Protein AF-A0AAW2LKL8-F1 (afdb_monomer_lite)

Structure (mmCIF, N/CA/C/O backbone):
data_AF-A0AAW2LKL8-F1
#
_entry.id   AF-A0AAW2LKL8-F1
#
loop_
_atom_site.group_PDB
_atom_site.id
_atom_site.type_symbol
_atom_site.label_atom_id
_atom_site.label_alt_id
_atom_site.label_comp_id
_atom_site.label_asym_id
_atom_site.label_entity_id
_atom_site.label_seq_id
_atom_site.pdbx_PDB_ins_code
_atom_site.Cartn_x
_atom_site.Cartn_y
_atom_site.Cartn_z
_atom_site.occupancy
_atom_site.B_iso_or_equiv
_atom_site.auth_seq_id
_atom_site.auth_comp_id
_atom_site.auth_asym_id
_atom_site.auth_atom_id
_atom_site.pdbx_PDB_model_num
ATOM 1 N N . MET A 1 1 ? -5.052 42.103 0.764 1.00 44.09 1 MET A N 1
ATOM 2 C CA . MET A 1 1 ? -5.469 40.742 0.352 1.00 44.09 1 MET A CA 1
ATOM 3 C C . MET A 1 1 ? -4.219 39.893 0.467 1.00 44.09 1 MET A C 1
ATOM 5 O O . MET A 1 1 ? -3.252 40.234 -0.190 1.00 44.09 1 MET A O 1
ATOM 9 N N . THR A 1 2 ? -4.066 38.989 1.429 1.00 39.38 2 THR A N 1
ATOM 10 C CA . THR A 1 2 ? -4.924 37.837 1.768 1.00 39.38 2 THR A CA 1
ATOM 11 C C . THR A 1 2 ? -4.649 37.540 3.252 1.00 39.38 2 THR A C 1
ATOM 13 O O . THR A 1 2 ? -3.499 37.364 3.624 1.00 39.38 2 THR A O 1
ATOM 16 N N . GLY A 1 3 ? -5.590 37.726 4.175 1.00 34.12 3 GLY A N 1
ATOM 17 C CA . GLY A 1 3 ? -6.660 36.763 4.429 1.00 34.12 3 GLY A CA 1
ATOM 18 C C . GLY A 1 3 ? -6.198 35.773 5.502 1.00 34.12 3 GLY A C 1
ATOM 19 O O . GLY A 1 3 ? -5.738 34.686 5.173 1.00 34.12 3 GLY A O 1
ATOM 20 N N . CYS A 1 4 ? -6.265 36.198 6.767 1.00 41.75 4 CYS A N 1
ATOM 21 C CA . CYS A 1 4 ? -6.035 35.369 7.946 1.00 41.75 4 CYS A CA 1
ATOM 22 C C . CYS A 1 4 ? -7.006 34.182 7.950 1.00 41.75 4 CYS A C 1
ATOM 24 O O . CYS A 1 4 ? -8.210 34.384 7.815 1.00 41.75 4 CYS A O 1
ATOM 26 N N . LEU A 1 5 ? -6.500 32.966 8.151 1.00 36.34 5 LEU A N 1
ATOM 27 C CA . LEU A 1 5 ? -7.321 31.828 8.569 1.00 36.34 5 LEU A CA 1
ATOM 28 C C . LEU A 1 5 ? -6.533 30.979 9.575 1.00 36.34 5 LEU A C 1
ATOM 30 O O . LEU A 1 5 ? -6.269 29.800 9.361 1.00 36.34 5 LEU A O 1
ATOM 34 N N . TYR A 1 6 ? -6.103 31.629 10.655 1.00 42.34 6 TYR A N 1
ATOM 35 C CA . TYR A 1 6 ? -5.774 30.945 11.899 1.00 42.34 6 TYR A CA 1
ATOM 36 C C . TYR A 1 6 ? -7.011 31.024 12.785 1.00 42.34 6 TYR A C 1
ATOM 38 O O . TYR A 1 6 ? -7.106 31.901 13.634 1.00 42.34 6 TYR A O 1
ATOM 46 N N . ASP A 1 7 ? -7.958 30.120 12.553 1.00 33.97 7 ASP A N 1
ATOM 47 C CA . ASP A 1 7 ? -8.846 29.681 13.624 1.00 33.97 7 ASP A CA 1
ATOM 48 C C . ASP A 1 7 ? -8.261 28.380 14.162 1.00 33.97 7 ASP A C 1
ATOM 50 O O . ASP A 1 7 ? -8.575 27.265 13.741 1.00 33.97 7 ASP A O 1
ATOM 54 N N . GLU A 1 8 ? -7.302 28.563 15.061 1.00 45.69 8 GLU A N 1
ATOM 55 C CA . GLU A 1 8 ? -6.812 27.531 15.953 1.00 45.69 8 GLU A CA 1
ATOM 56 C C . GLU A 1 8 ? -7.937 27.244 16.956 1.00 45.69 8 GLU A C 1
ATOM 58 O O . GLU A 1 8 ? -8.068 27.895 17.991 1.00 45.69 8 GLU A O 1
ATOM 63 N N . VAL A 1 9 ? -8.814 26.296 16.619 1.00 44.09 9 VAL A N 1
ATOM 64 C CA . VAL A 1 9 ? -9.814 25.783 17.561 1.00 44.09 9 VAL A CA 1
ATOM 65 C C . VAL A 1 9 ? -9.079 24.914 18.577 1.00 44.09 9 VAL A C 1
ATOM 67 O O . VAL A 1 9 ? -8.973 23.699 18.426 1.00 44.09 9 VAL A O 1
ATOM 70 N N . VAL A 1 10 ? -8.535 25.561 19.607 1.00 44.34 10 VAL A N 1
ATOM 71 C CA . VAL A 1 10 ? -8.166 24.921 20.870 1.00 44.34 10 VAL A CA 1
ATOM 72 C C . VAL A 1 10 ? -9.470 24.437 21.510 1.00 44.34 10 VAL A C 1
ATOM 74 O O . VAL A 1 10 ? -10.324 25.271 21.822 1.00 44.34 10 VAL A O 1
ATOM 77 N N . PRO A 1 11 ? -9.681 23.128 21.728 1.00 40.31 11 PRO A N 1
ATOM 78 C CA . PRO A 1 11 ? -10.829 22.684 22.498 1.00 40.31 11 PRO A CA 1
ATOM 79 C C . PRO A 1 11 ? -10.648 23.167 23.940 1.00 40.31 11 PRO A C 1
ATOM 81 O O . PRO A 1 11 ? -9.750 22.722 24.656 1.00 40.31 11 PRO A O 1
ATOM 84 N N . SER A 1 12 ? -11.482 24.125 24.343 1.00 33.56 12 SER A N 1
ATOM 85 C CA . SER A 1 12 ? -11.601 24.574 25.728 1.00 33.56 12 SER A CA 1
ATOM 86 C C . SER A 1 12 ? -11.931 23.376 26.620 1.00 33.56 12 SER A C 1
ATOM 88 O O . SER A 1 12 ? -12.832 22.595 26.314 1.00 33.56 12 SER A O 1
ATOM 90 N N . ALA A 1 13 ? -11.210 23.232 27.732 1.00 42.53 13 ALA A N 1
ATOM 91 C CA . ALA A 1 13 ? -11.281 22.110 28.673 1.00 42.53 13 ALA A CA 1
ATOM 92 C C . ALA A 1 13 ? -12.606 22.013 29.475 1.00 42.53 13 ALA A C 1
ATOM 94 O O . ALA A 1 13 ? -12.622 21.473 30.578 1.00 42.53 13 ALA A O 1
ATOM 95 N N . ILE A 1 14 ? -13.714 22.551 28.954 1.00 45.94 14 ILE A N 1
ATOM 96 C CA . ILE A 1 14 ? -14.979 22.758 29.679 1.00 45.94 14 ILE A CA 1
ATOM 97 C C . ILE A 1 14 ? -16.118 21.831 29.197 1.00 45.94 14 ILE A C 1
ATOM 99 O O . ILE A 1 14 ? -17.147 21.742 29.856 1.00 45.94 14 ILE A O 1
ATOM 103 N N . GLU A 1 15 ? -15.942 21.021 28.148 1.00 45.03 15 GLU A N 1
ATOM 104 C CA . GLU A 1 15 ? -16.947 20.007 27.747 1.00 45.03 15 GLU A CA 1
ATOM 105 C C . GLU A 1 15 ? -16.776 18.644 28.459 1.00 45.03 15 GLU A C 1
ATOM 107 O O . GLU A 1 15 ? -16.882 17.579 27.854 1.00 45.03 15 GLU A O 1
ATOM 112 N N . LEU A 1 16 ? -16.496 18.650 29.767 1.00 47.84 16 LEU A N 1
ATOM 113 C CA . LEU A 1 16 ? -16.241 17.434 30.562 1.00 47.84 16 LEU A CA 1
ATOM 114 C C . LEU A 1 16 ? -17.469 16.874 31.308 1.00 47.84 16 LEU A C 1
ATOM 116 O O . LEU A 1 16 ? -17.322 15.992 32.148 1.00 47.84 16 LEU A O 1
ATOM 120 N N . THR A 1 17 ? -18.688 17.324 31.002 1.00 43.62 17 THR A N 1
ATOM 121 C CA . THR A 1 17 ? -19.907 16.931 31.746 1.00 43.62 17 THR A CA 1
ATOM 122 C C . THR A 1 17 ? -20.997 16.264 30.897 1.00 43.62 17 THR A C 1
ATOM 124 O O . THR A 1 17 ? -22.165 16.266 31.271 1.00 43.62 17 THR A O 1
ATOM 127 N N . GLY A 1 18 ? -20.618 15.629 29.782 1.00 43.78 18 GLY A N 1
ATOM 128 C CA . GLY A 1 18 ? -21.495 14.748 28.985 1.00 43.78 18 GLY A CA 1
ATOM 129 C C . GLY A 1 18 ? -20.833 13.425 28.574 1.00 43.78 18 GLY A C 1
ATOM 130 O O . GLY A 1 18 ? -21.195 12.830 27.560 1.00 43.78 18 GLY A O 1
ATOM 131 N N . ALA A 1 19 ? -19.796 13.009 29.302 1.00 47.16 19 ALA A N 1
ATOM 132 C CA . ALA A 1 19 ? -18.869 11.955 28.910 1.00 47.16 19 ALA A CA 1
ATOM 133 C C . ALA A 1 19 ? -19.160 10.637 29.640 1.00 47.16 19 ALA A C 1
ATOM 135 O O . ALA A 1 19 ? -18.519 10.344 30.642 1.00 47.16 19 ALA A O 1
ATOM 136 N N . ASP A 1 20 ? -20.081 9.827 29.120 1.00 52.22 20 ASP A N 1
ATOM 137 C CA . ASP A 1 20 ? -20.063 8.390 29.439 1.00 52.22 20 ASP A CA 1
ATOM 138 C C . ASP A 1 20 ? -20.229 7.537 28.170 1.00 52.22 20 ASP A C 1
ATOM 140 O O . ASP A 1 20 ? -19.372 6.711 27.875 1.00 52.22 20 ASP A O 1
ATOM 144 N N . GLU A 1 21 ? -21.176 7.859 27.278 1.00 53.28 21 GLU A N 1
ATOM 145 C CA . GLU A 1 21 ? -21.285 7.150 25.983 1.00 53.28 21 GLU A CA 1
ATOM 146 C C . GLU A 1 21 ? -20.364 7.712 24.879 1.00 53.28 21 GLU A C 1
ATOM 148 O O . GLU A 1 21 ? -19.755 6.963 24.114 1.00 53.28 21 GLU A O 1
ATOM 153 N N . LYS A 1 22 ? -20.188 9.041 24.800 1.00 50.06 22 LYS A N 1
ATOM 154 C CA . LYS A 1 22 ? -19.380 9.691 23.742 1.00 50.06 22 LYS A CA 1
ATOM 155 C C . LYS A 1 22 ? -17.866 9.614 24.001 1.00 50.06 22 LYS A C 1
ATOM 157 O O . LYS A 1 22 ? -17.066 9.636 23.069 1.00 50.06 22 LYS A O 1
ATOM 162 N N . GLY A 1 23 ? -17.470 9.496 25.271 1.00 53.88 23 GLY A N 1
ATOM 163 C CA . GLY A 1 23 ? -16.068 9.373 25.689 1.00 53.88 23 GLY A CA 1
ATOM 164 C C . GLY A 1 23 ? -15.444 8.012 25.359 1.00 53.88 23 GLY A C 1
ATOM 165 O O . GLY A 1 23 ? -14.238 7.942 25.118 1.00 53.88 23 GLY A O 1
ATOM 166 N N . GLY A 1 24 ? -16.254 6.946 25.299 1.00 60.62 24 GLY A N 1
ATOM 167 C CA . GLY A 1 24 ? -15.821 5.627 24.825 1.00 60.62 24 GLY A CA 1
ATOM 168 C C . GLY A 1 24 ? -15.480 5.646 23.335 1.00 60.62 24 GLY A C 1
ATOM 169 O O . GLY A 1 24 ? -14.376 5.271 22.945 1.00 60.62 24 GLY A O 1
ATOM 170 N N . ASN A 1 25 ? -16.379 6.209 22.525 1.00 70.31 25 ASN A N 1
ATOM 171 C CA . ASN A 1 25 ? -16.215 6.293 21.075 1.00 70.31 25 ASN A CA 1
ATOM 172 C C . ASN A 1 25 ? -14.986 7.129 20.660 1.00 70.31 25 ASN A C 1
ATOM 174 O O . ASN A 1 25 ? -14.211 6.701 19.812 1.00 70.31 25 ASN A O 1
ATOM 178 N N . LEU A 1 26 ? -14.725 8.260 21.328 1.00 78.69 26 LEU A N 1
ATOM 179 C CA . LEU A 1 26 ? -13.540 9.086 21.046 1.00 78.69 26 LEU A CA 1
ATOM 180 C C . LEU A 1 26 ? -12.219 8.366 21.350 1.00 78.69 26 LEU A C 1
ATOM 182 O O . LEU A 1 26 ? -11.254 8.495 20.597 1.00 78.69 26 LEU A O 1
ATOM 186 N N . LYS A 1 27 ? -12.150 7.596 22.446 1.00 83.81 27 LYS A N 1
ATOM 187 C CA . LYS A 1 27 ? -10.953 6.802 22.762 1.00 83.81 27 LYS A CA 1
ATOM 188 C C . LYS A 1 27 ? -10.709 5.751 21.682 1.00 83.81 27 LYS A C 1
ATOM 190 O O . LYS A 1 27 ? -9.580 5.616 21.217 1.00 83.81 27 LYS A O 1
ATOM 195 N N . GLU A 1 28 ? -11.755 5.046 21.263 1.00 87.94 28 GLU A N 1
ATOM 196 C CA . GLU A 1 28 ? -11.683 4.046 20.195 1.00 87.94 28 GLU A CA 1
ATOM 197 C C . GLU A 1 28 ? -11.243 4.654 18.859 1.00 87.94 28 GLU A C 1
ATOM 199 O O . GLU A 1 28 ? -10.353 4.105 18.210 1.00 87.94 28 GLU A O 1
ATOM 204 N N . GLU A 1 29 ? -11.783 5.816 18.479 1.00 87.94 29 GLU A N 1
ATOM 205 C CA . GLU A 1 29 ? -11.376 6.533 17.267 1.00 87.94 29 GLU A CA 1
ATOM 206 C C . GLU A 1 29 ? -9.899 6.941 17.303 1.00 87.94 29 GLU A C 1
ATOM 208 O O . GLU A 1 29 ? -9.195 6.794 16.303 1.00 87.94 29 GLU A O 1
ATOM 213 N N . VAL A 1 30 ? -9.395 7.409 18.449 1.00 92.19 30 VAL A N 1
ATOM 214 C CA . VAL A 1 30 ? -7.979 7.775 18.608 1.00 92.19 30 VAL A CA 1
ATOM 215 C C . VAL A 1 30 ? -7.076 6.545 18.508 1.00 92.19 30 VAL A C 1
ATOM 217 O O . VAL A 1 30 ? -6.066 6.588 17.801 1.00 92.19 30 VAL A O 1
ATOM 220 N N . TYR A 1 31 ? -7.438 5.434 19.158 1.00 92.44 31 TYR A N 1
ATOM 221 C CA . TYR A 1 31 ? -6.689 4.177 19.045 1.00 92.44 31 TYR A CA 1
ATOM 222 C C . TYR A 1 31 ? -6.699 3.635 17.615 1.00 92.44 31 TYR A C 1
ATOM 224 O O . TYR A 1 31 ? -5.656 3.221 17.103 1.00 92.44 31 TYR A O 1
ATOM 232 N N . LEU A 1 32 ? -7.853 3.678 16.948 1.00 93.25 32 LEU A N 1
ATOM 233 C CA . LEU A 1 32 ? -7.994 3.263 15.559 1.00 93.25 32 LEU A CA 1
ATOM 234 C C . LEU A 1 32 ? -7.172 4.160 14.630 1.00 93.25 32 LEU A C 1
ATOM 236 O O . LEU A 1 32 ? -6.464 3.649 13.765 1.00 93.25 32 LEU A O 1
ATOM 240 N N . ALA A 1 33 ? -7.200 5.479 14.830 1.00 93.19 33 ALA A N 1
ATOM 241 C CA . ALA A 1 33 ? -6.378 6.414 14.074 1.00 93.19 33 ALA A CA 1
ATOM 242 C C . ALA A 1 33 ? -4.888 6.114 14.274 1.00 93.19 33 ALA A C 1
ATOM 244 O O . ALA A 1 33 ? -4.165 5.995 13.291 1.00 93.19 33 ALA A O 1
ATOM 245 N N . ALA A 1 34 ? -4.425 5.911 15.509 1.00 91.62 34 ALA A N 1
ATOM 246 C CA . ALA A 1 34 ? -3.032 5.560 15.785 1.00 91.62 34 ALA A CA 1
ATOM 247 C C . ALA A 1 34 ? -2.622 4.242 15.104 1.00 91.62 34 ALA A C 1
ATOM 249 O O . ALA A 1 34 ? -1.588 4.182 14.436 1.00 91.62 34 ALA A O 1
ATOM 250 N N . TYR A 1 35 ? -3.464 3.208 15.196 1.00 91.94 35 TYR A N 1
ATOM 251 C CA . TYR A 1 35 ? -3.248 1.937 14.504 1.00 91.94 35 TYR A CA 1
ATOM 252 C C . TYR A 1 35 ? -3.156 2.121 12.983 1.00 91.94 35 TYR A C 1
ATOM 254 O O . TYR A 1 35 ? -2.235 1.608 12.343 1.00 91.94 35 TYR A O 1
ATOM 262 N N . LEU A 1 36 ? -4.076 2.891 12.402 1.00 92.44 36 LEU A N 1
ATOM 263 C CA . LEU A 1 36 ? -4.106 3.176 10.971 1.00 92.44 36 LEU A CA 1
ATOM 264 C C . LEU A 1 36 ? -2.901 4.000 10.523 1.00 92.44 36 LEU A C 1
ATOM 266 O O . LEU A 1 36 ? -2.371 3.731 9.450 1.00 92.44 36 LEU A O 1
ATOM 270 N N . VAL A 1 37 ? -2.421 4.952 11.326 1.00 91.31 37 VAL A N 1
ATOM 271 C CA . VAL A 1 37 ? -1.172 5.671 11.037 1.00 91.31 37 VAL A CA 1
ATOM 272 C C . VAL A 1 37 ? -0.008 4.699 10.959 1.00 91.31 37 VAL A C 1
ATOM 274 O O . VAL A 1 37 ? 0.716 4.706 9.965 1.00 91.31 37 VAL A O 1
ATOM 277 N N . CYS A 1 38 ? 0.151 3.842 11.969 1.00 88.50 38 CYS A N 1
ATOM 278 C CA . CYS A 1 38 ? 1.212 2.840 11.992 1.00 88.50 38 CYS A CA 1
ATOM 279 C C . CYS A 1 38 ? 1.131 1.915 10.771 1.00 88.50 38 CYS A C 1
ATOM 281 O O . CYS A 1 38 ? 2.136 1.681 10.097 1.00 88.50 38 CYS A O 1
ATOM 283 N N . TRP A 1 39 ? -0.069 1.438 10.435 1.00 89.88 39 TRP A N 1
ATOM 284 C CA . TRP A 1 39 ? -0.300 0.594 9.265 1.00 89.88 39 TRP A CA 1
ATOM 285 C C . TRP A 1 39 ? 0.009 1.313 7.943 1.00 89.88 39 TRP A C 1
ATOM 287 O O . TRP A 1 39 ? 0.746 0.781 7.110 1.00 89.88 39 TRP A O 1
ATOM 297 N N . LEU A 1 40 ? -0.487 2.540 7.754 1.00 89.19 40 LEU A N 1
ATOM 298 C CA . LEU A 1 40 ? -0.255 3.331 6.544 1.00 89.19 40 LEU A CA 1
ATOM 299 C C . LEU A 1 40 ? 1.230 3.666 6.370 1.00 89.19 40 LEU A C 1
ATOM 301 O O . LEU A 1 40 ? 1.750 3.514 5.268 1.00 89.19 40 LEU A O 1
ATOM 305 N N . CYS A 1 41 ? 1.922 4.068 7.439 1.00 85.62 41 CYS A N 1
ATOM 306 C CA . CYS A 1 41 ? 3.360 4.345 7.416 1.00 85.62 41 CYS A CA 1
ATOM 307 C C . CYS A 1 41 ? 4.204 3.088 7.172 1.00 85.62 41 CYS A C 1
ATOM 309 O O . CYS A 1 41 ? 5.324 3.203 6.696 1.00 85.62 41 CYS A O 1
ATOM 311 N N . THR A 1 42 ? 3.695 1.895 7.483 1.00 82.75 42 THR A N 1
ATOM 312 C CA . THR A 1 42 ? 4.435 0.642 7.263 1.00 82.75 42 THR A CA 1
ATOM 313 C C . THR A 1 42 ? 4.211 0.087 5.856 1.00 82.75 42 THR A C 1
ATOM 315 O O . THR A 1 42 ? 5.159 -0.337 5.198 1.00 82.75 42 THR A O 1
ATOM 318 N N . PHE A 1 43 ? 2.964 0.082 5.375 1.00 81.62 43 PHE A N 1
ATOM 319 C CA . PHE A 1 43 ? 2.595 -0.642 4.154 1.00 81.62 43 PHE A CA 1
ATOM 320 C C . PHE A 1 43 ? 2.254 0.253 2.962 1.00 81.62 43 PHE A C 1
ATOM 322 O O . PHE A 1 43 ? 2.471 -0.155 1.828 1.00 81.62 43 PHE A O 1
ATOM 329 N N . VAL A 1 44 ? 1.719 1.456 3.170 1.00 84.50 44 VAL A N 1
ATOM 330 C CA . VAL A 1 44 ? 1.157 2.269 2.074 1.00 84.50 44 VAL A CA 1
ATOM 331 C C . VAL A 1 44 ? 2.096 3.399 1.672 1.00 84.50 44 VAL A C 1
ATOM 333 O O . VAL A 1 44 ? 2.343 3.601 0.487 1.00 84.50 44 VAL A O 1
ATOM 336 N N . LEU A 1 45 ? 2.624 4.123 2.656 1.00 85.19 45 LEU A N 1
ATOM 337 C CA . LEU A 1 45 ? 3.498 5.280 2.491 1.00 85.19 45 LEU A CA 1
ATOM 338 C C . LEU A 1 45 ? 4.735 5.116 3.382 1.00 85.19 45 LEU A C 1
ATOM 340 O O . LEU A 1 45 ? 4.864 5.834 4.378 1.00 85.19 45 LEU A O 1
ATOM 344 N N . PRO A 1 46 ? 5.622 4.157 3.067 1.00 79.56 46 PRO A N 1
ATOM 345 C CA . PRO A 1 46 ? 6.815 3.934 3.860 1.00 79.56 46 PRO A CA 1
ATOM 346 C C . PRO A 1 46 ? 7.707 5.179 3.831 1.00 79.56 46 PRO A C 1
ATOM 348 O O . PRO A 1 46 ? 8.084 5.690 2.776 1.00 79.56 46 PRO A O 1
ATOM 351 N N . GLY A 1 47 ? 7.981 5.715 5.020 1.00 73.75 47 GLY A N 1
ATOM 352 C CA . GLY A 1 47 ? 8.834 6.886 5.199 1.00 73.75 47 GLY A CA 1
ATOM 353 C C . GLY A 1 47 ? 10.304 6.561 4.937 1.00 73.75 47 GLY A C 1
ATOM 354 O O . GLY A 1 47 ? 10.719 5.403 5.002 1.00 73.75 47 GLY A O 1
ATOM 355 N N . LYS A 1 48 ? 11.109 7.589 4.644 1.00 69.31 48 LYS A N 1
ATOM 356 C CA . LYS A 1 48 ? 12.580 7.466 4.616 1.00 69.31 48 LYS A CA 1
ATOM 357 C C . LYS A 1 48 ? 13.168 7.367 6.030 1.00 69.31 48 LYS A C 1
ATOM 359 O O . LYS A 1 48 ? 14.187 6.708 6.205 1.00 69.31 48 LYS A O 1
ATOM 364 N N . ASP A 1 49 ? 12.482 7.946 7.015 1.00 68.19 49 ASP A N 1
ATOM 365 C CA . ASP A 1 49 ? 12.900 7.980 8.415 1.00 68.19 49 ASP A CA 1
ATOM 366 C C . ASP A 1 49 ? 11.954 7.136 9.276 1.00 68.19 49 ASP A C 1
ATOM 368 O O . ASP A 1 49 ? 10.744 7.362 9.290 1.00 68.19 49 ASP A O 1
ATOM 372 N N . VAL A 1 50 ? 12.516 6.186 10.028 1.00 60.56 50 VAL A N 1
ATOM 373 C CA . VAL A 1 50 ? 11.773 5.200 10.841 1.00 60.56 50 VAL A CA 1
ATOM 374 C C . VAL A 1 50 ? 10.921 5.858 11.943 1.00 60.56 50 VAL A C 1
ATOM 376 O O . VAL A 1 50 ? 9.929 5.283 12.378 1.00 60.56 50 VAL A O 1
ATOM 379 N N . ASN A 1 51 ? 11.254 7.093 12.340 1.00 59.84 51 ASN A N 1
ATOM 380 C CA . ASN A 1 51 ? 10.616 7.809 13.451 1.00 59.84 51 ASN A CA 1
ATOM 381 C C . ASN A 1 51 ? 9.779 9.025 13.017 1.00 59.84 51 ASN A C 1
ATOM 383 O O . ASN A 1 51 ? 9.351 9.803 13.868 1.00 59.84 51 ASN A O 1
ATOM 387 N N . SER A 1 52 ? 9.557 9.228 11.714 1.00 61.94 52 SER A N 1
ATOM 388 C CA . SER A 1 52 ? 8.809 10.388 11.218 1.00 61.94 52 SER A CA 1
ATOM 389 C C . SER A 1 52 ? 7.417 9.985 10.745 1.00 61.94 52 SER A C 1
ATOM 391 O O . SER A 1 52 ? 7.247 9.335 9.712 1.00 61.94 52 SER A O 1
ATOM 393 N N . ILE A 1 53 ? 6.392 10.398 11.494 1.00 65.06 53 ILE A N 1
ATOM 394 C CA . ILE A 1 53 ? 5.007 10.299 11.036 1.00 65.06 53 ILE A CA 1
ATOM 395 C C . ILE A 1 53 ? 4.753 11.466 10.085 1.00 65.06 53 ILE A C 1
ATOM 397 O O . ILE A 1 53 ? 4.727 12.630 10.488 1.00 65.06 53 ILE A O 1
ATOM 401 N N . ARG A 1 54 ? 4.511 11.160 8.808 1.00 70.50 54 ARG A N 1
ATOM 402 C CA . ARG A 1 54 ? 4.062 12.170 7.845 1.00 70.50 54 ARG A CA 1
ATOM 403 C C . ARG A 1 54 ? 2.718 12.723 8.330 1.00 70.50 54 ARG A C 1
ATOM 405 O O . ARG A 1 54 ? 1.753 11.971 8.452 1.00 70.50 54 ARG A O 1
ATOM 412 N N . GLN A 1 55 ? 2.626 14.035 8.560 1.00 74.44 55 GLN A N 1
ATOM 413 C CA . GLN A 1 55 ? 1.375 14.696 8.980 1.00 74.44 55 GLN A CA 1
ATOM 414 C C . GLN A 1 55 ? 0.194 14.368 8.046 1.00 74.44 55 GLN A C 1
ATOM 416 O O . GLN A 1 55 ? -0.948 14.240 8.484 1.00 74.44 55 GLN A O 1
ATOM 421 N N . SER A 1 56 ? 0.476 14.161 6.755 1.00 75.88 56 SER A N 1
ATOM 422 C CA . SER A 1 56 ? -0.508 13.707 5.768 1.00 75.88 56 SER A CA 1
ATOM 423 C C . SER A 1 56 ? -1.077 12.320 6.083 1.00 75.88 56 SER A C 1
ATOM 425 O O . SER A 1 56 ? -2.284 12.125 5.959 1.00 75.88 56 SER A O 1
ATOM 427 N N . THR A 1 57 ? -0.253 11.379 6.547 1.00 84.94 57 THR A N 1
ATOM 428 C CA . THR A 1 57 ? -0.693 10.040 6.962 1.00 84.94 57 THR A CA 1
ATOM 429 C C . THR A 1 57 ? -1.572 10.095 8.205 1.00 84.94 57 THR A C 1
ATOM 431 O O . THR A 1 57 ? -2.598 9.420 8.248 1.00 84.94 57 THR A O 1
ATOM 434 N N . PHE A 1 58 ? -1.228 10.957 9.169 1.00 87.25 58 PHE A N 1
ATOM 435 C CA . PHE A 1 58 ? -2.042 11.182 10.366 1.00 87.25 58 PHE A CA 1
ATOM 436 C C . PHE A 1 58 ? -3.449 11.674 10.018 1.00 87.25 58 PHE A C 1
ATOM 438 O O . PHE A 1 58 ? -4.434 11.053 10.408 1.00 87.25 58 PHE A O 1
ATOM 445 N N . LYS A 1 59 ? -3.557 12.714 9.182 1.00 88.81 59 LYS A N 1
ATOM 446 C CA . LYS A 1 59 ? -4.857 13.242 8.741 1.00 88.81 59 LYS A CA 1
ATOM 447 C C . LYS A 1 59 ? -5.719 12.182 8.048 1.00 88.81 59 LYS A C 1
ATOM 449 O O . LYS A 1 59 ? -6.919 12.100 8.300 1.00 88.81 59 LYS A O 1
ATOM 454 N N . MET A 1 60 ? -5.122 11.369 7.177 1.00 89.50 60 MET A N 1
ATOM 455 C CA . MET A 1 60 ? -5.848 10.303 6.478 1.00 89.50 60 MET A CA 1
ATOM 456 C C . MET A 1 60 ? -6.316 9.207 7.431 1.00 89.50 60 MET A C 1
ATOM 458 O O . MET A 1 60 ? -7.448 8.748 7.310 1.00 89.50 60 MET A O 1
ATOM 462 N N . ALA A 1 61 ? -5.485 8.830 8.400 1.00 92.12 61 ALA A N 1
ATOM 463 C CA . ALA A 1 61 ? -5.859 7.864 9.419 1.00 92.12 61 ALA A CA 1
ATOM 464 C C . ALA A 1 61 ? -7.016 8.369 10.292 1.00 92.12 61 ALA A C 1
ATOM 466 O O . ALA A 1 61 ? -7.955 7.617 10.521 1.00 92.12 61 ALA A O 1
ATOM 467 N N . SER A 1 62 ? -7.015 9.644 10.699 1.00 91.50 62 SER A N 1
ATOM 468 C CA . SER A 1 62 ? -8.143 10.248 11.424 1.00 91.50 62 SER A CA 1
ATOM 469 C C . SER A 1 62 ? -9.427 10.269 10.585 1.00 91.50 62 SER A C 1
ATOM 471 O O . SER A 1 62 ? -10.514 9.985 11.087 1.00 91.50 62 SER A O 1
ATOM 473 N N . MET A 1 63 ? -9.324 10.553 9.281 1.00 92.06 63 MET A N 1
ATOM 474 C CA . MET A 1 63 ? -10.468 10.465 8.364 1.00 92.06 63 MET A CA 1
ATOM 475 C C . MET A 1 63 ? -11.001 9.028 8.262 1.00 92.06 63 MET A C 1
ATOM 477 O O . MET A 1 63 ? -12.206 8.817 8.293 1.00 92.06 63 MET A O 1
ATOM 481 N N . MET A 1 64 ? -10.118 8.036 8.170 1.00 93.56 64 MET A N 1
ATOM 482 C CA . MET A 1 64 ? -10.511 6.627 8.115 1.00 93.56 64 MET A CA 1
ATOM 483 C C . MET A 1 64 ? -11.112 6.135 9.438 1.00 93.56 64 MET A C 1
ATOM 485 O O . MET A 1 64 ? -12.090 5.392 9.409 1.00 93.56 64 MET A O 1
ATOM 489 N N . ALA A 1 65 ? -10.573 6.576 10.577 1.00 93.25 65 ALA A N 1
ATOM 490 C CA . ALA A 1 65 ? -11.077 6.232 11.905 1.00 93.25 65 ALA A CA 1
ATOM 491 C C . ALA A 1 65 ? -12.484 6.793 12.159 1.00 93.25 65 ALA A C 1
ATOM 493 O O . ALA A 1 65 ? -13.327 6.083 12.690 1.00 93.25 65 ALA A O 1
ATOM 494 N N . SER A 1 66 ? -12.772 8.000 11.662 1.00 91.25 66 SER A N 1
ATOM 495 C CA . SER A 1 66 ? -14.121 8.599 11.668 1.00 91.25 66 SER A CA 1
ATOM 496 C C . SER A 1 66 ? -15.067 8.016 10.600 1.00 91.25 66 SER A C 1
ATOM 498 O O . SER A 1 66 ? -16.117 8.582 10.298 1.00 91.25 66 SER A O 1
ATOM 500 N N . GLY A 1 67 ? -14.695 6.899 9.964 1.00 89.50 67 GLY A N 1
ATOM 501 C CA . GLY A 1 67 ? -15.534 6.178 9.001 1.00 89.50 67 GLY A CA 1
ATOM 502 C C . GLY A 1 67 ? -15.522 6.737 7.574 1.00 89.50 67 GLY A C 1
ATOM 503 O O . GLY A 1 67 ? -16.250 6.243 6.706 1.00 89.50 67 GLY A O 1
ATOM 504 N N . ARG A 1 68 ? -14.691 7.742 7.273 1.00 92.44 68 ARG A N 1
ATOM 505 C CA . ARG A 1 68 ? -14.572 8.286 5.916 1.00 92.44 68 ARG A CA 1
ATOM 506 C C . ARG A 1 68 ? -13.708 7.379 5.043 1.00 92.44 68 ARG A C 1
ATOM 508 O O . ARG A 1 68 ? -12.591 7.004 5.389 1.00 92.44 68 ARG A O 1
ATOM 515 N N . ARG A 1 69 ? -14.193 7.083 3.839 1.00 91.25 69 ARG A N 1
ATOM 516 C CA . ARG A 1 69 ? -13.447 6.287 2.855 1.00 91.25 69 ARG A CA 1
ATOM 517 C C . ARG A 1 69 ? -12.360 7.139 2.197 1.00 91.25 69 ARG A C 1
ATOM 519 O O . ARG A 1 69 ? -12.643 8.222 1.690 1.00 91.25 69 ARG A O 1
ATOM 526 N N . VAL A 1 70 ? -11.134 6.624 2.167 1.00 88.50 70 VAL A N 1
ATOM 527 C CA . VAL A 1 70 ? -9.979 7.232 1.488 1.00 88.50 70 VAL A CA 1
ATOM 528 C C . VAL A 1 70 ? -9.469 6.254 0.430 1.00 88.50 70 VAL A C 1
ATOM 530 O O . VAL A 1 70 ? -9.303 5.067 0.706 1.00 88.50 70 VAL A O 1
ATOM 533 N N . SER A 1 71 ? -9.225 6.734 -0.794 1.00 90.19 71 SER A N 1
ATOM 534 C CA . SER A 1 71 ? -8.683 5.896 -1.871 1.00 90.19 71 SER A CA 1
ATOM 535 C C . SER A 1 71 ? -7.182 5.681 -1.680 1.00 90.19 71 SER A C 1
ATOM 537 O O . SER A 1 71 ? -6.369 6.542 -2.015 1.00 90.19 71 SER A O 1
ATOM 539 N N . LEU A 1 72 ? -6.806 4.510 -1.160 1.00 89.44 72 LEU A N 1
ATOM 540 C CA . LEU A 1 72 ? -5.397 4.143 -0.991 1.00 89.44 72 LEU A CA 1
ATOM 541 C C . LEU A 1 72 ? -4.684 3.907 -2.326 1.00 89.44 72 LEU A C 1
ATOM 543 O O . LEU A 1 72 ? -3.477 4.101 -2.405 1.00 89.44 72 LEU A O 1
ATOM 547 N N . ALA A 1 73 ? -5.413 3.543 -3.385 1.00 88.81 73 ALA A N 1
ATOM 548 C CA . ALA A 1 73 ? -4.825 3.251 -4.692 1.00 88.81 73 ALA A CA 1
ATOM 549 C C . ALA A 1 73 ? -4.013 4.434 -5.240 1.00 88.81 73 ALA A C 1
ATOM 551 O O . ALA A 1 73 ? -2.884 4.256 -5.689 1.00 88.81 73 ALA A O 1
ATOM 552 N N . ILE A 1 74 ? -4.557 5.650 -5.140 1.00 87.81 74 ILE A N 1
ATOM 553 C CA . ILE A 1 74 ? -3.891 6.868 -5.620 1.00 87.81 74 ILE A CA 1
ATOM 554 C C . ILE A 1 74 ? -2.608 7.129 -4.819 1.00 87.81 74 ILE A C 1
ATOM 556 O O . ILE A 1 74 ? -1.575 7.453 -5.395 1.00 87.81 74 ILE A O 1
ATOM 560 N N . LEU A 1 75 ? -2.657 6.937 -3.498 1.00 87.38 75 LEU A N 1
ATOM 561 C CA . LEU A 1 75 ? -1.519 7.151 -2.600 1.00 87.38 75 LEU A CA 1
ATOM 562 C C . LEU A 1 75 ? -0.390 6.151 -2.860 1.00 87.38 75 LEU A C 1
ATOM 564 O O . LEU A 1 75 ? 0.770 6.544 -2.970 1.00 87.38 75 LEU A O 1
ATOM 568 N N . VAL A 1 76 ? -0.740 4.870 -3.001 1.00 89.00 76 VAL A N 1
ATOM 569 C CA . VAL A 1 76 ? 0.212 3.800 -3.319 1.00 89.00 76 VAL A CA 1
ATOM 570 C C . VAL A 1 76 ? 0.873 4.068 -4.668 1.00 89.00 76 VAL A C 1
ATOM 572 O O . VAL A 1 76 ? 2.095 4.007 -4.768 1.00 89.00 76 VAL A O 1
ATOM 575 N N . LEU A 1 77 ? 0.092 4.416 -5.696 1.00 89.31 77 LEU A N 1
ATOM 576 C CA . LEU A 1 77 ? 0.627 4.722 -7.024 1.00 89.31 77 LEU A CA 1
ATOM 577 C C . LEU A 1 77 ? 1.548 5.942 -7.007 1.00 89.31 77 LEU A C 1
ATOM 579 O O . LEU A 1 77 ? 2.630 5.883 -7.585 1.00 89.31 77 LEU A O 1
ATOM 583 N N . ALA A 1 78 ? 1.158 7.015 -6.317 1.00 89.06 78 ALA A N 1
ATOM 584 C CA . ALA A 1 78 ? 1.992 8.203 -6.176 1.00 89.06 78 ALA A CA 1
ATOM 585 C C . ALA A 1 78 ? 3.323 7.879 -5.478 1.00 89.06 78 ALA A C 1
ATOM 587 O O . ALA A 1 78 ? 4.378 8.284 -5.960 1.00 89.06 78 ALA A O 1
ATOM 588 N N . SER A 1 79 ? 3.291 7.093 -4.396 1.00 88.00 79 SER A N 1
ATOM 589 C CA . SER A 1 79 ? 4.498 6.676 -3.671 1.00 88.00 79 SER A CA 1
ATOM 590 C C . SER A 1 79 ? 5.403 5.767 -4.504 1.00 88.00 79 SER A C 1
ATOM 592 O O . SER A 1 79 ? 6.619 5.955 -4.515 1.00 88.00 79 SER A O 1
ATOM 594 N N . ILE A 1 80 ? 4.832 4.820 -5.257 1.00 90.56 80 ILE A N 1
ATOM 595 C CA . ILE A 1 80 ? 5.592 3.989 -6.200 1.00 90.56 80 ILE A CA 1
ATOM 596 C C . ILE A 1 80 ? 6.234 4.870 -7.272 1.00 90.56 80 ILE A C 1
ATOM 598 O O . ILE A 1 80 ? 7.420 4.718 -7.551 1.00 90.56 80 ILE A O 1
ATOM 602 N N . HIS A 1 81 ? 5.478 5.802 -7.854 1.00 89.38 81 HIS A N 1
ATOM 603 C CA . HIS A 1 81 ? 5.986 6.697 -8.886 1.00 89.38 81 HIS A CA 1
ATOM 604 C C . HIS A 1 81 ? 7.130 7.572 -8.360 1.00 89.38 81 HIS A C 1
ATOM 606 O O . HIS A 1 81 ? 8.167 7.673 -9.007 1.00 89.38 81 HIS A O 1
ATOM 612 N N . GLU A 1 82 ? 6.990 8.153 -7.167 1.00 88.25 82 GLU A N 1
ATOM 613 C CA . GLU A 1 82 ? 8.049 8.928 -6.511 1.00 88.25 82 GLU A CA 1
ATOM 614 C C . GLU A 1 82 ? 9.301 8.075 -6.244 1.00 88.25 82 GLU A C 1
ATOM 616 O O . GLU A 1 82 ? 10.420 8.490 -6.566 1.00 88.25 82 GLU A O 1
ATOM 621 N N . GLY A 1 83 ? 9.121 6.865 -5.703 1.00 87.19 83 GLY A N 1
ATOM 622 C CA . GLY A 1 83 ? 10.208 5.927 -5.435 1.00 87.19 83 GLY A CA 1
ATOM 623 C C . GLY A 1 83 ? 10.964 5.542 -6.706 1.00 87.19 83 GLY A C 1
ATOM 624 O O . GLY A 1 83 ? 12.188 5.647 -6.748 1.00 87.19 83 GLY A O 1
ATOM 625 N N . LEU A 1 84 ? 10.243 5.179 -7.769 1.00 87.62 84 LEU A N 1
ATOM 626 C CA . LEU A 1 84 ? 10.825 4.833 -9.067 1.00 87.62 84 LEU A CA 1
ATOM 627 C C . LEU A 1 84 ? 11.495 6.033 -9.742 1.00 87.62 84 LEU A C 1
ATOM 629 O O . LEU A 1 84 ? 12.604 5.896 -10.253 1.00 87.62 84 LEU A O 1
ATOM 633 N N . ASN A 1 85 ? 10.870 7.211 -9.704 1.00 89.56 85 ASN A N 1
ATOM 634 C CA . ASN A 1 85 ? 11.449 8.436 -10.249 1.00 89.56 85 ASN A CA 1
ATOM 635 C C . ASN A 1 85 ? 12.752 8.804 -9.525 1.00 89.56 85 ASN A C 1
ATOM 637 O O . ASN A 1 85 ? 13.719 9.220 -10.160 1.00 89.56 85 ASN A O 1
ATOM 641 N N . THR A 1 86 ? 12.821 8.572 -8.210 1.00 87.81 86 THR A N 1
ATOM 642 C CA . THR A 1 86 ? 14.046 8.763 -7.417 1.00 87.81 86 THR A CA 1
ATOM 643 C C . THR A 1 86 ? 15.175 7.841 -7.888 1.00 87.81 86 THR A C 1
ATOM 645 O O . THR A 1 86 ? 16.321 8.274 -7.963 1.00 87.81 86 THR A O 1
ATOM 648 N N . ILE A 1 87 ? 14.875 6.584 -8.237 1.00 88.06 87 ILE A N 1
ATOM 649 C CA . ILE A 1 87 ? 15.872 5.662 -8.813 1.00 88.06 87 ILE A CA 1
ATOM 650 C C . ILE A 1 87 ? 16.289 6.137 -10.206 1.00 88.06 87 ILE A C 1
ATOM 652 O O . ILE A 1 87 ? 17.479 6.211 -10.497 1.00 88.06 87 ILE A O 1
ATOM 656 N N . ALA A 1 88 ? 15.315 6.457 -11.061 1.00 88.25 88 ALA A N 1
ATOM 657 C CA . ALA A 1 88 ? 15.538 6.770 -12.471 1.00 88.25 88 ALA A CA 1
ATOM 658 C C . ALA A 1 88 ? 16.350 8.054 -12.684 1.00 88.25 88 ALA A C 1
ATOM 660 O O . ALA A 1 88 ? 17.147 8.135 -13.613 1.00 88.25 88 ALA A O 1
ATOM 661 N N . THR A 1 89 ? 16.162 9.047 -11.815 1.00 89.38 89 THR A N 1
ATOM 662 C CA . THR A 1 89 ? 16.869 10.336 -11.873 1.00 89.38 89 THR A CA 1
ATOM 663 C C . THR A 1 89 ? 18.186 10.340 -11.095 1.00 89.38 89 THR A C 1
ATOM 665 O O . THR A 1 89 ? 18.941 11.310 -11.156 1.00 89.38 89 THR A O 1
ATOM 668 N N . SER A 1 90 ? 18.495 9.264 -10.368 1.00 87.12 90 SER A N 1
ATOM 669 C CA . SER A 1 90 ? 19.740 9.150 -9.615 1.00 87.12 90 SER A CA 1
ATOM 670 C C . SER A 1 90 ? 20.936 8.915 -10.534 1.00 87.12 90 SER A C 1
ATOM 672 O O . SER A 1 90 ? 20.938 8.004 -11.359 1.00 87.12 90 SER A O 1
ATOM 674 N N . SER A 1 91 ? 22.021 9.659 -10.311 1.00 85.06 91 SER A N 1
ATOM 675 C CA . SER A 1 91 ? 23.314 9.410 -10.963 1.00 85.06 91 SER A CA 1
ATOM 676 C C . SER A 1 91 ? 23.967 8.094 -10.520 1.00 85.06 91 SER A C 1
ATOM 678 O O . SER A 1 91 ? 24.866 7.585 -11.188 1.00 85.06 91 SER A O 1
ATOM 680 N N . ARG A 1 92 ? 23.542 7.536 -9.377 1.00 83.38 92 ARG A N 1
ATOM 681 C CA . ARG A 1 92 ? 24.061 6.288 -8.797 1.00 83.38 92 ARG A CA 1
ATOM 682 C C . ARG A 1 92 ? 22.893 5.448 -8.263 1.00 83.38 92 ARG A C 1
ATOM 684 O O . ARG A 1 92 ? 22.7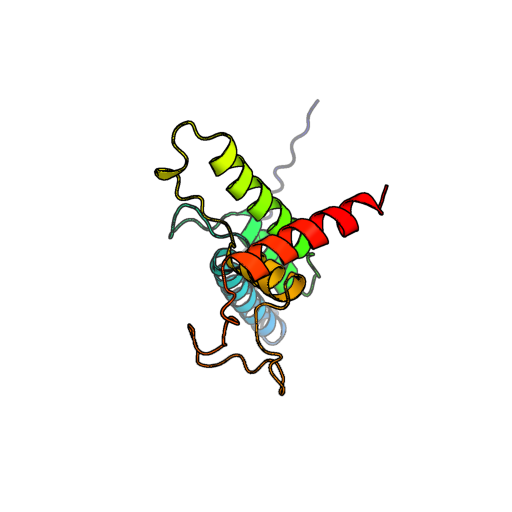09 5.374 -7.046 1.00 83.38 92 ARG A O 1
ATOM 691 N N . PRO A 1 93 ? 22.110 4.794 -9.139 1.00 72.88 93 PRO A N 1
ATOM 692 C CA . PRO A 1 93 ? 20.897 4.066 -8.751 1.00 72.88 93 PRO A CA 1
ATOM 693 C C . PRO A 1 93 ? 21.172 2.902 -7.785 1.00 72.88 93 PRO A C 1
ATOM 695 O O . PRO A 1 93 ? 20.329 2.554 -6.967 1.00 72.88 93 PRO A O 1
ATOM 698 N N . THR A 1 94 ? 22.386 2.343 -7.801 1.00 72.38 94 THR A N 1
ATOM 699 C CA . THR A 1 94 ? 22.826 1.298 -6.859 1.00 72.38 94 THR A CA 1
ATOM 700 C C . THR A 1 94 ? 23.065 1.804 -5.434 1.00 72.38 94 THR A C 1
ATOM 702 O O . THR A 1 94 ? 23.202 0.996 -4.521 1.00 72.38 94 THR A O 1
ATOM 705 N N . ARG A 1 95 ? 23.133 3.127 -5.223 1.00 72.88 95 ARG A N 1
ATOM 706 C CA . ARG A 1 95 ? 23.321 3.757 -3.903 1.00 72.88 95 ARG A CA 1
ATOM 707 C C . ARG A 1 95 ? 22.061 4.452 -3.392 1.00 72.88 95 ARG A C 1
ATOM 709 O O . ARG A 1 95 ? 22.094 5.033 -2.312 1.00 72.88 95 ARG A O 1
ATOM 716 N N . THR A 1 96 ? 20.968 4.412 -4.150 1.00 71.06 96 THR A N 1
ATOM 717 C CA . THR A 1 96 ? 19.670 4.914 -3.701 1.00 71.06 96 THR A CA 1
ATOM 718 C C . THR A 1 96 ? 18.852 3.778 -3.120 1.00 71.06 96 THR A C 1
ATOM 720 O O . THR A 1 96 ? 18.557 2.809 -3.812 1.00 71.06 96 THR A O 1
ATOM 723 N N . SER A 1 97 ? 18.442 3.929 -1.866 1.00 70.56 97 SER A N 1
ATOM 724 C CA . SER A 1 97 ? 17.491 3.050 -1.187 1.00 70.56 97 SER A CA 1
ATOM 725 C C . SER A 1 97 ? 16.163 3.794 -0.984 1.00 70.56 97 SER A C 1
ATOM 727 O O . SER A 1 97 ? 15.884 4.252 0.127 1.00 70.56 97 SER A O 1
ATOM 729 N N . PRO A 1 98 ? 15.364 4.024 -2.046 1.00 75.12 98 PRO A N 1
ATOM 730 C CA . PRO A 1 98 ? 14.088 4.699 -1.887 1.00 75.12 98 PRO A CA 1
ATOM 731 C C . PRO A 1 98 ? 13.116 3.805 -1.124 1.00 75.12 98 PRO A C 1
ATOM 733 O O . PRO A 1 98 ? 12.945 2.627 -1.433 1.00 75.12 98 PRO A O 1
ATOM 736 N N . SER A 1 99 ? 12.465 4.407 -0.136 1.00 80.06 99 SER A N 1
ATOM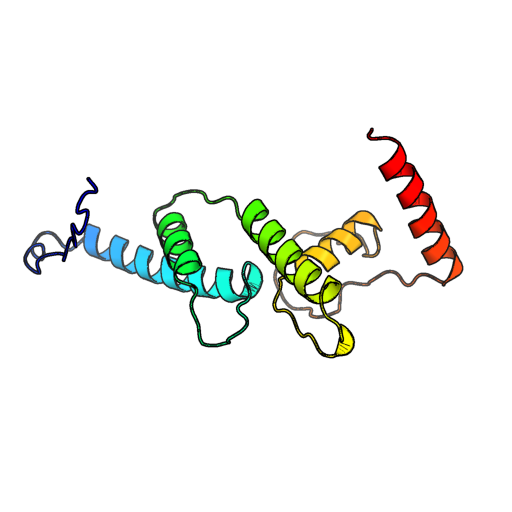 737 C CA . SER A 1 99 ? 11.383 3.792 0.618 1.00 80.06 99 SER A CA 1
ATOM 738 C C . SER A 1 99 ? 10.091 3.966 -0.179 1.00 80.06 99 SER A C 1
ATOM 740 O O . SER A 1 99 ? 9.591 5.078 -0.326 1.00 80.06 99 SER A O 1
ATOM 742 N N . PHE A 1 100 ? 9.603 2.887 -0.785 1.00 84.00 100 PHE A N 1
ATOM 743 C CA . PHE A 1 100 ? 8.307 2.838 -1.465 1.00 84.00 100 PHE A CA 1
ATOM 744 C C . PHE A 1 100 ? 7.717 1.432 -1.298 1.00 84.00 100 PHE A C 1
ATOM 746 O O . PHE A 1 100 ? 8.467 0.488 -1.019 1.00 84.00 100 PHE A O 1
ATOM 753 N N . PRO A 1 101 ? 6.392 1.244 -1.428 1.00 83.88 101 PRO A N 1
ATOM 754 C CA . PRO A 1 101 ? 5.744 -0.012 -1.072 1.00 83.88 101 PRO A CA 1
ATOM 755 C C . PRO A 1 101 ? 5.912 -1.053 -2.195 1.00 83.88 101 PRO A C 1
ATOM 757 O O . PRO A 1 101 ? 4.972 -1.454 -2.882 1.00 83.88 101 PRO A O 1
ATOM 760 N N . VAL A 1 102 ? 7.156 -1.501 -2.387 1.00 84.69 102 VAL A N 1
ATOM 761 C CA . VAL A 1 102 ? 7.604 -2.378 -3.482 1.00 84.69 102 VAL A CA 1
ATOM 762 C C . VAL A 1 102 ? 6.867 -3.719 -3.518 1.00 84.69 102 VAL A C 1
ATOM 764 O O . VAL A 1 102 ? 6.719 -4.324 -4.577 1.00 84.69 102 VAL A O 1
ATOM 767 N N . HIS A 1 103 ? 6.331 -4.169 -2.383 1.00 83.88 103 HIS A N 1
ATOM 768 C CA . HIS A 1 103 ? 5.533 -5.389 -2.301 1.00 83.88 103 HIS A CA 1
ATOM 769 C C . HIS A 1 103 ? 4.270 -5.332 -3.176 1.00 83.88 103 HIS A C 1
ATOM 771 O O . HIS A 1 103 ? 3.899 -6.360 -3.737 1.00 83.88 103 HIS A O 1
ATOM 777 N N . PHE A 1 104 ? 3.649 -4.160 -3.381 1.00 84.75 104 PHE A N 1
ATOM 778 C CA . PHE A 1 104 ? 2.536 -4.032 -4.331 1.00 84.75 104 PHE A CA 1
ATOM 779 C C . PHE A 1 104 ? 2.992 -4.230 -5.776 1.00 84.75 104 PHE A C 1
ATOM 781 O O . PHE A 1 104 ? 2.287 -4.866 -6.556 1.00 84.75 104 PHE A O 1
ATOM 788 N N . VAL A 1 105 ? 4.187 -3.747 -6.128 1.00 84.25 105 VAL A N 1
ATOM 789 C CA . VAL A 1 105 ? 4.775 -3.965 -7.458 1.00 84.25 105 VAL A CA 1
ATOM 790 C C . VAL A 1 105 ? 5.074 -5.448 -7.662 1.00 84.25 105 VAL A C 1
ATOM 792 O O . VAL A 1 105 ? 4.719 -6.005 -8.700 1.00 84.25 105 VAL A O 1
ATOM 795 N N . TYR A 1 106 ? 5.652 -6.116 -6.659 1.00 81.94 106 TYR A N 1
ATOM 796 C CA . TYR A 1 106 ? 5.888 -7.558 -6.713 1.00 81.94 106 TYR A CA 1
ATOM 797 C C . TYR A 1 106 ? 4.590 -8.356 -6.832 1.00 81.94 106 TYR A C 1
ATOM 799 O O . TYR A 1 106 ? 4.504 -9.230 -7.690 1.00 81.94 106 TYR A O 1
ATOM 807 N N . ALA A 1 107 ? 3.567 -8.033 -6.037 1.00 82.00 107 ALA A N 1
ATOM 808 C CA . ALA A 1 107 ? 2.258 -8.680 -6.109 1.00 82.00 107 ALA A CA 1
ATOM 809 C C . ALA A 1 107 ? 1.574 -8.455 -7.469 1.00 82.00 107 ALA A C 1
ATOM 811 O O . ALA A 1 107 ? 0.963 -9.368 -8.028 1.00 82.00 107 ALA A O 1
ATOM 812 N N . TRP A 1 108 ? 1.714 -7.258 -8.043 1.00 84.38 108 TRP A N 1
ATOM 813 C CA . TRP A 1 108 ? 1.198 -6.954 -9.372 1.00 84.38 108 TRP A CA 1
ATOM 814 C C . TRP A 1 108 ? 1.932 -7.735 -10.467 1.00 84.38 108 TRP A C 1
ATOM 816 O O . TRP A 1 108 ? 1.282 -8.408 -11.265 1.00 84.38 108 TRP A O 1
ATOM 826 N N . LEU A 1 109 ? 3.270 -7.729 -10.473 1.00 81.56 109 LEU A N 1
ATOM 827 C CA . LEU A 1 109 ? 4.084 -8.517 -11.408 1.00 81.56 109 LEU A CA 1
ATOM 828 C C . LEU A 1 109 ? 3.757 -10.009 -11.303 1.00 81.56 109 LEU A C 1
ATOM 830 O O . LEU A 1 109 ? 3.602 -10.696 -12.314 1.00 81.56 109 LEU A O 1
ATOM 834 N N . ALA A 1 110 ? 3.607 -10.492 -10.072 1.00 78.44 110 ALA A N 1
ATOM 835 C CA . ALA A 1 110 ? 3.226 -11.855 -9.761 1.00 78.44 110 ALA A CA 1
ATOM 836 C C . ALA A 1 110 ? 1.895 -12.259 -10.394 1.00 78.44 110 ALA A C 1
ATOM 838 O O . ALA A 1 110 ? 1.797 -13.317 -11.021 1.00 78.44 110 ALA A O 1
ATOM 839 N N . SER A 1 111 ? 0.890 -11.397 -10.244 1.00 78.38 111 SER A N 1
ATOM 840 C CA . SER A 1 111 ? -0.439 -11.575 -10.819 1.00 78.38 111 SER A CA 1
ATOM 841 C C . SER A 1 111 ? -0.402 -11.508 -12.348 1.00 78.38 111 SER A C 1
ATOM 843 O O . SER A 1 111 ? -0.879 -12.422 -13.024 1.00 78.38 111 SER A O 1
ATOM 845 N N . TYR A 1 112 ? 0.248 -10.481 -12.902 1.00 80.12 112 TYR A N 1
ATOM 846 C CA . TYR A 1 112 ? 0.303 -10.223 -14.340 1.00 80.12 112 TYR A CA 1
ATOM 847 C C . TYR A 1 112 ? 0.991 -11.355 -15.110 1.00 80.12 112 TYR A C 1
ATOM 849 O O . TYR A 1 112 ? 0.442 -11.904 -16.066 1.00 80.12 112 TYR A O 1
ATOM 857 N N . PHE A 1 113 ? 2.175 -11.767 -14.656 1.00 77.94 113 PHE A N 1
ATOM 858 C CA . PHE A 1 113 ? 2.924 -12.857 -15.280 1.00 77.94 113 PHE A CA 1
ATOM 859 C C . PHE A 1 113 ? 2.470 -14.245 -14.808 1.00 77.94 113 PHE A C 1
ATOM 861 O O . PHE A 1 113 ? 2.990 -15.256 -15.291 1.00 77.94 113 PHE A O 1
ATOM 868 N N . LYS A 1 114 ? 1.495 -14.316 -13.887 1.00 74.19 114 LYS A N 1
ATOM 869 C CA . LYS A 1 114 ? 1.038 -15.551 -13.228 1.00 74.19 114 LYS A CA 1
ATOM 870 C C . LYS A 1 114 ? 2.213 -16.362 -12.680 1.00 74.19 114 LYS A C 1
ATOM 872 O O . LYS A 1 114 ? 2.250 -17.593 -12.811 1.00 74.19 114 LYS A O 1
ATOM 877 N N . THR A 1 115 ? 3.207 -15.662 -12.127 1.00 68.06 115 THR A N 1
ATOM 878 C CA . THR A 1 115 ? 4.437 -16.279 -11.624 1.00 68.06 115 THR A CA 1
ATOM 879 C C . THR A 1 115 ? 4.226 -16.988 -10.307 1.00 68.06 115 THR A C 1
ATOM 881 O O . THR A 1 115 ? 5.113 -17.715 -9.914 1.00 68.06 115 THR A O 1
ATOM 884 N N . HIS A 1 116 ? 3.086 -16.840 -9.640 1.00 66.31 116 HIS A N 1
ATOM 885 C CA . HIS A 1 116 ? 2.788 -17.579 -8.417 1.00 66.31 116 HIS A CA 1
ATOM 886 C C . HIS A 1 116 ? 1.786 -18.700 -8.706 1.00 66.31 116 HIS A C 1
ATOM 888 O O . HIS A 1 116 ? 0.997 -18.627 -9.658 1.00 66.31 116 HIS A O 1
ATOM 894 N N . TYR A 1 117 ? 1.836 -19.776 -7.923 1.00 58.97 117 TYR A N 1
ATOM 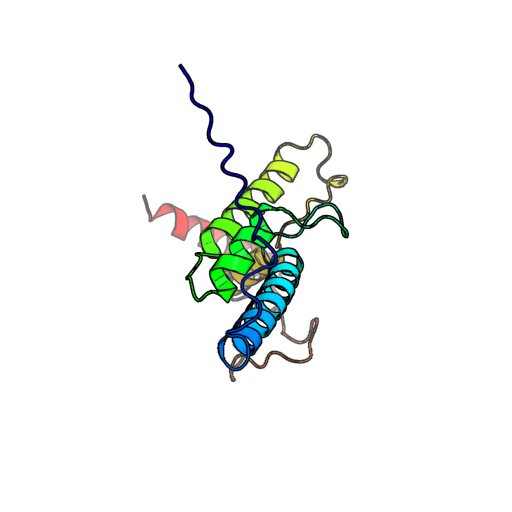895 C CA . TYR A 1 117 ? 0.791 -20.797 -7.967 1.00 58.97 117 TYR A CA 1
ATOM 896 C C . TYR A 1 117 ? -0.547 -20.209 -7.489 1.00 58.97 117 TYR A C 1
ATOM 898 O O . TYR A 1 117 ? -0.555 -19.401 -6.558 1.00 58.97 117 TYR A O 1
ATOM 906 N N . PRO A 1 118 ? -1.685 -20.585 -8.106 1.00 55.44 118 PRO A N 1
ATOM 907 C CA . PRO A 1 118 ? -2.986 -20.210 -7.574 1.00 55.44 118 PRO A CA 1
ATOM 908 C C . PRO A 1 118 ? -3.127 -20.814 -6.175 1.00 55.44 118 PRO A C 1
ATOM 910 O O . PRO A 1 118 ? -3.111 -22.033 -6.006 1.00 55.44 118 PRO A O 1
ATOM 913 N N . VAL A 1 119 ? -3.247 -19.957 -5.163 1.00 55.88 119 VAL A N 1
ATOM 914 C CA . VAL A 1 119 ? -3.565 -20.388 -3.802 1.00 55.88 119 VAL A CA 1
ATOM 915 C C . VAL A 1 119 ? -5.017 -20.862 -3.823 1.00 55.88 119 VAL A C 1
ATOM 917 O O . VAL A 1 119 ? -5.941 -20.056 -3.859 1.00 55.88 119 VAL A O 1
ATOM 920 N N . LEU A 1 120 ? -5.226 -22.180 -3.847 1.00 52.84 120 LEU A N 1
ATOM 921 C CA . LEU A 1 120 ? -6.544 -22.818 -3.987 1.00 52.84 120 LEU A CA 1
ATOM 922 C C . LEU A 1 120 ? -7.524 -22.527 -2.826 1.00 52.84 120 LEU A C 1
ATOM 924 O O . LEU A 1 120 ? -8.676 -22.946 -2.891 1.00 52.84 120 LEU A O 1
ATOM 928 N N . ARG A 1 121 ? -7.114 -21.819 -1.762 1.00 46.47 121 ARG A N 1
ATOM 929 C CA . ARG A 1 121 ? -7.979 -21.464 -0.623 1.00 46.47 121 ARG A CA 1
ATOM 930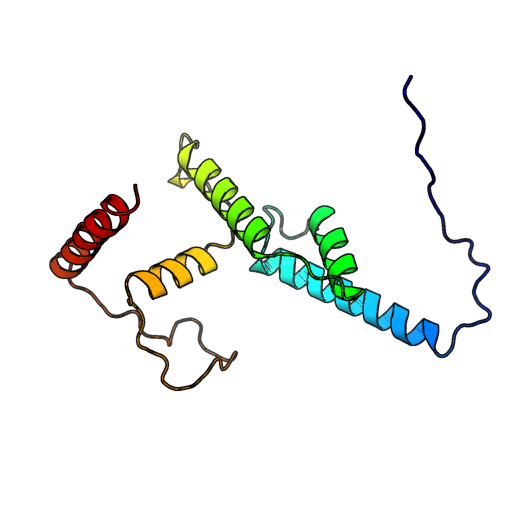 C C . ARG A 1 121 ? -7.599 -20.130 0.019 1.00 46.47 121 ARG A C 1
ATOM 932 O O . ARG A 1 121 ? -6.763 -20.128 0.911 1.00 46.47 121 ARG A O 1
ATOM 939 N N . GLY A 1 122 ? -8.305 -19.067 -0.378 1.00 51.81 122 GLY A N 1
ATOM 940 C CA . GLY A 1 122 ? -8.606 -17.850 0.399 1.00 51.81 122 GLY A CA 1
ATOM 941 C C . GLY A 1 122 ? -7.440 -17.032 0.994 1.00 51.81 122 GLY A C 1
ATOM 942 O O . GLY A 1 122 ? -6.324 -17.517 1.152 1.00 51.81 122 GLY A O 1
ATOM 943 N N . PRO A 1 123 ? -7.669 -15.764 1.381 1.00 46.59 123 PRO A N 1
ATOM 944 C CA . PRO A 1 123 ? -6.645 -14.962 2.036 1.00 46.59 123 PRO A CA 1
ATOM 945 C C . PRO A 1 123 ? -6.538 -15.394 3.504 1.00 46.59 123 PRO A C 1
ATOM 947 O O . PRO A 1 123 ? -7.281 -14.922 4.362 1.00 46.59 123 PRO A O 1
ATOM 950 N N . LYS A 1 124 ? -5.625 -16.322 3.807 1.00 46.84 124 LYS A N 1
ATOM 951 C CA . LYS A 1 124 ? -5.248 -16.641 5.189 1.00 46.84 124 LYS A CA 1
ATOM 952 C C . LYS A 1 124 ? 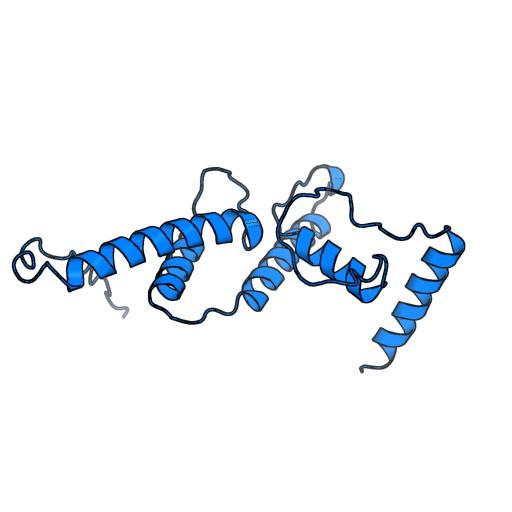-4.019 -15.819 5.533 1.00 46.84 124 LYS A C 1
ATOM 954 O O . LYS A 1 124 ? -2.898 -16.148 5.154 1.00 46.84 124 LYS A O 1
ATOM 959 N N . MET A 1 125 ? -4.255 -14.703 6.207 1.00 48.16 125 MET A N 1
ATOM 960 C CA . MET A 1 125 ?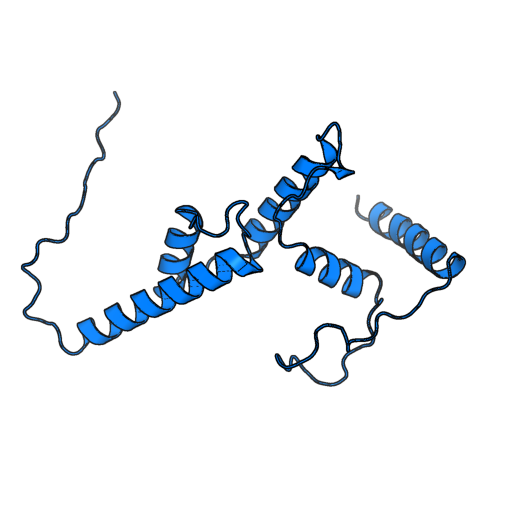 -3.232 -13.743 6.593 1.00 48.16 125 MET A CA 1
ATOM 961 C C . MET A 1 125 ? -2.386 -14.291 7.757 1.00 48.16 125 MET A C 1
ATOM 963 O O . MET A 1 125 ? -2.410 -13.744 8.845 1.00 48.16 125 MET A O 1
ATOM 967 N N . THR A 1 126 ? -1.676 -15.406 7.575 1.00 46.12 126 THR A N 1
ATOM 968 C CA . THR A 1 126 ? -0.777 -15.960 8.599 1.00 46.12 126 THR A CA 1
ATOM 969 C C . THR A 1 126 ? 0.273 -16.891 7.992 1.00 46.12 126 THR A C 1
ATOM 971 O O . THR A 1 126 ? -0.084 -17.942 7.463 1.00 46.12 126 THR A O 1
ATOM 974 N N . ARG A 1 127 ? 1.546 -16.533 8.227 1.00 40.22 127 ARG A N 1
ATOM 975 C CA . ARG A 1 127 ? 2.707 -17.408 8.525 1.00 40.22 127 ARG A CA 1
ATOM 976 C C . ARG A 1 127 ? 3.821 -17.661 7.508 1.00 40.22 127 ARG A C 1
ATOM 978 O O . ARG A 1 127 ? 4.796 -18.277 7.917 1.00 40.22 127 ARG A O 1
ATOM 985 N N . PHE A 1 128 ? 3.807 -17.111 6.297 1.00 42.84 128 PHE A N 1
ATOM 986 C CA . PHE A 1 128 ? 4.907 -17.368 5.355 1.00 42.84 128 PHE A CA 1
ATOM 987 C C . PHE A 1 128 ? 5.421 -16.106 4.656 1.00 42.84 128 PHE A C 1
ATOM 989 O O . PHE A 1 128 ? 4.947 -15.718 3.592 1.00 42.84 128 PHE A O 1
ATOM 996 N N . SER A 1 129 ? 6.473 -15.513 5.227 1.00 51.75 129 SER A N 1
ATOM 997 C CA . SER A 1 129 ? 7.580 -15.041 4.390 1.00 51.75 129 SER A CA 1
ATOM 998 C C . SER A 1 129 ? 8.045 -16.239 3.553 1.00 51.75 129 SER A C 1
ATOM 1000 O O . SER A 1 129 ? 8.583 -17.191 4.103 1.00 51.75 129 SER A O 1
ATOM 1002 N N . GLY A 1 130 ? 7.796 -16.226 2.245 1.00 46.69 130 GLY A N 1
ATOM 1003 C CA . GLY A 1 130 ? 8.500 -17.080 1.278 1.00 46.69 130 GLY A CA 1
ATOM 1004 C C . GLY A 1 130 ? 7.879 -18.428 0.890 1.00 46.69 130 GLY A C 1
ATOM 1005 O O . GLY A 1 130 ? 8.219 -18.931 -0.177 1.00 46.69 130 GLY A O 1
ATOM 1006 N N . GLU A 1 131 ? 6.941 -19.004 1.642 1.00 43.69 131 GLU A N 1
ATOM 1007 C CA . GLU A 1 131 ? 6.324 -20.297 1.277 1.00 43.69 131 GLU A CA 1
ATOM 1008 C C . GLU A 1 131 ? 5.047 -20.097 0.445 1.00 43.69 131 GLU A C 1
ATOM 1010 O O . GLU A 1 131 ? 3.919 -20.388 0.831 1.00 43.69 131 GLU A O 1
ATOM 1015 N N . GLY A 1 132 ? 5.250 -19.495 -0.722 1.00 50.16 132 GLY A N 1
ATOM 1016 C CA . GLY A 1 132 ? 4.225 -19.188 -1.712 1.00 50.16 132 GLY A CA 1
ATOM 1017 C C . GLY A 1 132 ? 4.868 -19.198 -3.087 1.00 50.16 132 GLY A C 1
ATOM 1018 O O . GLY A 1 132 ? 5.162 -18.143 -3.636 1.00 50.16 132 GLY A O 1
ATOM 1019 N N . GLY A 1 133 ? 5.139 -20.407 -3.586 1.00 53.38 133 GLY A N 1
ATOM 1020 C CA . GLY A 1 133 ? 5.943 -20.717 -4.767 1.00 53.38 133 GLY A CA 1
ATOM 1021 C C . GLY A 1 133 ? 5.822 -19.725 -5.922 1.00 53.38 133 GLY A C 1
ATOM 1022 O O . GLY A 1 133 ? 4.860 -19.748 -6.697 1.00 53.38 133 GLY A O 1
ATOM 1023 N N . ALA A 1 134 ? 6.867 -18.919 -6.087 1.00 56.31 134 ALA A N 1
ATOM 1024 C CA . ALA A 1 134 ? 7.193 -18.395 -7.394 1.00 56.31 134 ALA A CA 1
ATOM 1025 C C . ALA A 1 134 ? 7.516 -19.597 -8.298 1.00 56.31 134 ALA A C 1
ATOM 1027 O O . ALA A 1 134 ? 8.386 -20.413 -8.000 1.00 56.31 134 ALA A O 1
ATOM 1028 N N . LYS A 1 135 ? 6.773 -19.746 -9.391 1.00 62.56 135 LYS A N 1
ATOM 1029 C CA . LYS A 1 135 ? 7.088 -20.647 -10.492 1.00 62.56 135 LYS A CA 1
ATOM 1030 C C . LYS A 1 135 ? 8.470 -20.281 -11.009 1.00 62.56 135 LYS A C 1
ATOM 1032 O O . LYS A 1 135 ? 8.704 -19.141 -11.414 1.00 62.56 135 LYS A O 1
ATOM 1037 N N . TYR A 1 136 ? 9.363 -21.257 -11.005 1.00 61.78 136 TYR A N 1
ATOM 1038 C CA . TYR A 1 136 ? 10.660 -21.125 -11.642 1.00 61.78 136 TYR A CA 1
ATOM 1039 C C . TYR A 1 136 ? 10.462 -21.140 -13.155 1.00 61.78 136 TYR A C 1
ATOM 1041 O O . TYR A 1 136 ? 9.812 -22.033 -13.701 1.00 61.78 136 TYR A O 1
ATOM 1049 N N . TYR A 1 137 ? 11.002 -20.124 -13.819 1.00 65.69 137 TYR A N 1
ATOM 1050 C CA . TYR A 1 137 ? 11.031 -20.037 -15.271 1.00 65.69 137 TYR A CA 1
ATOM 1051 C C . TYR A 1 137 ? 12.476 -20.142 -15.732 1.00 65.69 137 TYR A C 1
ATOM 1053 O O . TYR A 1 137 ? 13.350 -19.466 -15.189 1.00 65.69 137 TYR A O 1
ATOM 1061 N N . ASP A 1 138 ? 12.710 -20.956 -16.756 1.00 76.69 138 ASP A N 1
ATOM 1062 C CA . ASP A 1 138 ? 13.964 -20.906 -17.497 1.00 76.69 138 ASP A CA 1
ATOM 1063 C C . ASP A 1 138 ? 14.092 -19.566 -18.252 1.00 76.69 138 ASP A C 1
ATOM 1065 O O . ASP A 1 138 ? 13.095 -18.905 -18.571 1.00 76.69 138 ASP A O 1
ATOM 1069 N N . VAL A 1 139 ? 15.332 -19.170 -18.554 1.00 75.56 139 VAL A N 1
ATOM 1070 C CA . VAL A 1 139 ? 15.686 -17.907 -19.215 1.00 75.56 139 VAL A CA 1
ATOM 1071 C C . VAL A 1 139 ? 14.894 -17.702 -20.510 1.00 75.56 139 VAL A C 1
ATOM 1073 O O . VAL A 1 139 ? 14.456 -16.581 -20.788 1.00 75.56 139 VAL A O 1
ATOM 1076 N N . GLN A 1 140 ? 14.663 -18.759 -21.295 1.00 79.25 140 GLN A N 1
ATOM 1077 C CA . GLN A 1 140 ? 13.933 -18.650 -22.562 1.00 79.25 140 GLN A CA 1
ATOM 1078 C C . GLN A 1 140 ? 12.431 -18.422 -22.359 1.00 79.25 140 GLN A C 1
ATOM 1080 O O . GLN A 1 140 ? 11.838 -17.558 -23.013 1.00 79.25 140 GLN A O 1
ATOM 1085 N N . GLU A 1 141 ? 11.814 -19.132 -21.412 1.00 76.69 141 GLU A N 1
ATOM 1086 C CA . GLU A 1 141 ? 10.390 -18.963 -21.101 1.00 76.69 141 GLU A CA 1
ATOM 1087 C C . GLU A 1 141 ? 10.129 -17.584 -20.480 1.00 76.69 141 GLU A C 1
ATOM 1089 O O . GLU A 1 141 ? 9.178 -16.901 -20.868 1.00 76.69 141 GLU A O 1
ATOM 1094 N N . ALA A 1 142 ? 11.020 -17.106 -19.604 1.00 74.06 142 ALA A N 1
ATOM 1095 C CA . ALA A 1 142 ? 10.945 -15.757 -19.049 1.00 74.06 142 ALA A CA 1
ATOM 1096 C C . ALA A 1 142 ? 10.998 -14.686 -20.155 1.00 74.06 142 ALA A C 1
ATOM 1098 O O . ALA A 1 142 ? 10.135 -13.803 -20.221 1.00 74.06 142 ALA A O 1
ATOM 1099 N N . ARG A 1 143 ? 11.959 -14.798 -21.086 1.00 75.88 143 ARG A N 1
ATOM 1100 C CA . ARG A 1 143 ? 12.084 -13.879 -22.230 1.00 75.88 143 ARG A CA 1
ATOM 1101 C C . ARG A 1 143 ? 10.834 -13.894 -23.102 1.00 75.88 143 ARG A C 1
ATOM 1103 O O . ARG A 1 143 ? 10.322 -12.825 -23.435 1.00 75.88 143 ARG A O 1
ATOM 1110 N N . LYS A 1 144 ? 10.293 -15.068 -23.431 1.00 80.94 144 LYS A N 1
ATOM 1111 C CA . LYS A 1 144 ? 9.074 -15.201 -24.243 1.00 80.94 144 LYS A CA 1
ATOM 1112 C C . LYS A 1 144 ? 7.875 -14.487 -23.613 1.00 80.94 144 LYS A C 1
ATOM 1114 O O . LYS A 1 144 ? 7.119 -13.815 -24.315 1.00 80.94 144 LYS A O 1
ATOM 1119 N N . ARG A 1 145 ? 7.709 -14.579 -22.290 1.00 70.56 145 ARG A N 1
ATOM 1120 C CA . ARG A 1 145 ? 6.612 -13.918 -21.560 1.00 70.56 145 ARG A CA 1
ATOM 1121 C C . ARG A 1 145 ? 6.732 -12.397 -21.564 1.00 70.56 145 ARG A C 1
ATOM 1123 O O . ARG A 1 145 ? 5.727 -11.723 -21.779 1.00 70.56 145 ARG A O 1
ATOM 1130 N N . ILE A 1 146 ? 7.942 -11.863 -21.398 1.00 73.19 146 ILE A N 1
ATOM 1131 C CA . ILE A 1 146 ? 8.202 -10.414 -21.447 1.00 73.19 146 ILE A CA 1
ATOM 1132 C C . ILE A 1 146 ? 7.879 -9.851 -22.841 1.00 73.19 146 ILE A C 1
ATOM 1134 O O . ILE A 1 146 ? 7.228 -8.813 -22.957 1.00 73.19 146 ILE A O 1
ATOM 1138 N N . HIS A 1 147 ? 8.267 -10.555 -23.908 1.00 70.62 147 HIS A N 1
ATOM 1139 C CA . HIS A 1 147 ? 7.998 -10.114 -25.282 1.00 70.62 147 HIS A CA 1
ATOM 1140 C C . HIS A 1 147 ? 6.518 -10.237 -25.658 1.00 70.62 147 HIS A C 1
ATOM 1142 O O . HIS A 1 147 ? 5.969 -9.336 -26.289 1.00 70.62 147 HIS A O 1
ATOM 1148 N N . LYS A 1 148 ? 5.835 -11.299 -25.213 1.00 62.09 148 LYS A N 1
ATOM 1149 C CA . LYS A 1 148 ? 4.388 -11.452 -25.422 1.00 62.09 148 LYS A CA 1
ATOM 1150 C C . LYS A 1 148 ? 3.583 -10.364 -24.697 1.00 62.09 148 LYS A C 1
ATOM 1152 O O . LYS A 1 148 ? 2.594 -9.885 -25.238 1.00 62.09 148 LYS A O 1
ATOM 1157 N N . ALA A 1 149 ? 4.026 -9.934 -23.514 1.00 56.25 149 ALA A N 1
ATOM 1158 C CA . ALA A 1 149 ? 3.411 -8.829 -22.776 1.00 56.25 149 ALA A CA 1
ATOM 1159 C C . ALA A 1 149 ? 3.532 -7.476 -23.501 1.00 56.25 149 ALA A C 1
ATOM 1161 O O . ALA A 1 149 ? 2.610 -6.666 -23.424 1.00 56.25 149 ALA A O 1
ATOM 1162 N N . ARG A 1 150 ? 4.623 -7.248 -24.248 1.00 53.59 150 ARG A N 1
ATOM 1163 C CA . ARG A 1 150 ? 4.818 -6.030 -25.054 1.00 53.59 150 ARG A CA 1
ATOM 1164 C C . ARG A 1 150 ? 3.775 -5.896 -26.174 1.00 53.59 150 ARG A C 1
ATOM 1166 O O . ARG A 1 150 ? 3.373 -4.784 -26.487 1.00 53.59 150 ARG A O 1
ATOM 1173 N N . PHE A 1 151 ? 3.292 -7.014 -26.722 1.00 50.06 151 PHE A N 1
ATOM 1174 C CA . PHE A 1 151 ? 2.232 -7.025 -27.740 1.00 50.06 151 PHE A CA 1
ATOM 1175 C C . PHE A 1 151 ? 0.848 -6.656 -27.186 1.00 50.06 151 PHE A C 1
ATOM 1177 O O . PHE A 1 151 ? 0.047 -6.068 -27.901 1.00 50.06 151 PHE A O 1
ATOM 1184 N N . VAL A 1 152 ? 0.562 -6.966 -25.917 1.00 50.09 152 VAL A N 1
ATOM 1185 C CA . VAL A 1 152 ? -0.747 -6.676 -25.300 1.00 50.09 152 VAL A CA 1
ATOM 1186 C C . VAL A 1 152 ? -0.877 -5.197 -24.920 1.00 50.09 152 VAL A C 1
ATOM 1188 O O . VAL A 1 152 ? -1.954 -4.632 -25.066 1.00 50.09 152 VAL A O 1
ATOM 1191 N N . LEU A 1 153 ? 0.214 -4.539 -24.504 1.00 50.66 153 LEU A N 1
ATOM 1192 C CA . LEU A 1 153 ? 0.213 -3.087 -24.264 1.00 50.66 153 LEU A CA 1
ATOM 1193 C C . LEU A 1 153 ? 0.173 -2.244 -25.552 1.00 50.66 153 LEU A C 1
ATOM 1195 O O . LEU A 1 153 ? -0.227 -1.089 -25.490 1.00 50.66 153 LEU A O 1
ATOM 1199 N N . GLY A 1 154 ? 0.564 -2.798 -26.704 1.00 42.59 154 GLY A N 1
ATOM 1200 C CA . GLY A 1 154 ? 0.521 -2.104 -28.001 1.00 42.59 154 GLY A CA 1
ATOM 1201 C C . GLY A 1 154 ? -0.838 -2.141 -28.712 1.00 42.59 154 GLY A C 1
ATOM 1202 O O . GLY A 1 154 ? -0.945 -1.624 -29.816 1.00 42.59 154 GLY A O 1
ATOM 1203 N N . LEU A 1 155 ? -1.853 -2.775 -28.114 1.00 44.75 155 LEU A N 1
ATOM 1204 C CA . LEU A 1 155 ? -3.210 -2.908 -28.669 1.00 44.75 155 LEU A CA 1
ATOM 1205 C C . LEU A 1 155 ? -4.254 -2.051 -27.925 1.00 44.75 155 LEU A C 1
ATOM 1207 O O . LEU A 1 155 ? -5.445 -2.181 -28.187 1.00 44.75 155 LEU A O 1
ATOM 1211 N N . ALA A 1 156 ? -3.820 -1.201 -26.988 1.00 43.56 156 ALA A N 1
ATOM 1212 C CA . ALA A 1 156 ? -4.675 -0.308 -26.199 1.00 43.56 156 ALA A CA 1
ATOM 1213 C C . ALA A 1 156 ? -4.362 1.182 -26.454 1.00 43.56 156 ALA A C 1
ATOM 1215 O O . ALA A 1 156 ? -4.299 1.977 -25.516 1.00 43.56 156 ALA A O 1
ATOM 1216 N N . THR A 1 157 ? -4.146 1.540 -27.720 1.00 39.91 157 THR A N 1
ATOM 1217 C CA . THR A 1 157 ? -4.103 2.919 -28.243 1.00 39.91 157 THR A CA 1
ATOM 1218 C C . THR A 1 157 ? -5.004 2.987 -29.456 1.00 39.91 157 THR A C 1
ATOM 1220 O O . THR A 1 157 ? -5.809 3.935 -29.533 1.00 39.91 157 THR A O 1
#

Foldseek 3Di:
DDDDDPPPPDPDPPPPPPPDVVVVLVVQLVVQLVVQQVVCCVAQQPDPDPPDRDVVSSVVSSCVSVVHDDPSVVSLVVQVVVQVVCLVPDPCSVPDDRDHNCVVVVVVVCVLLVQWDPPPDDPPPDDDPPPTDRHDDDPVRVVVSVVVVVVVVVVPD

Radius of gyration: 22.52 Å; chains: 1; bounding box: 46×64×60 Å

Organism: Sesamum radiatum (NCBI:txid300843)

pLDDT: mean 70.51, std 18.34, range [33.56, 93.56]

InterPro domains:
  IPR019557 Aminotransferase-like, plant mobile domain [PF10536] (30-141)

Secondary structure (DSSP, 8-state):
------------TT--SSTTHHHHHHHHHHHHHHHHHHHIIIIIS--SSTT---HHHHHHHHHHHTT----HHHHHHHHHHHHHHHHHT-S-GGG------HHHHHHHHHHHTT-B---SS-----S-SS-S-BPP--HHHHHHHHHHHHHHHTT--

Sequence (157 aa):
MTGCLYDEVVPSAIELTGADEKGGNLKEEVYLAAYLVCWLCTFVLPGKDVNSIRQSTFKMASMMASGRRVSLAILVLASIHEGLNTIATSSRPTRTSPSFPVHFVYAWLASYFKTHYPVLRGPKMTRFSGEGGAKYYDVQEARKRIHKARFVLGLAT